Protein AF-A0A9D5LT04-F1 (afdb_monomer_lite)

Sequence (142 aa):
MTTKEKALSQNKFIHRYIIAAAHAILWIAALSLAAYVHLDNRFTPHQALLFSTLVAYCAYLCESGLGAWRFEVAHSANRGNFRKLKIRRWIILNIFVAVTLSILFLLTANQWLLAGIIATAGWQKYMDGRIPPRLEETLERK

Structure (mmCIF, N/CA/C/O backbone):
data_AF-A0A9D5LT04-F1
#
_entry.id   AF-A0A9D5LT04-F1
#
loop_
_atom_site.group_PDB
_atom_site.id
_atom_site.type_symbol
_atom_site.label_atom_id
_atom_site.label_alt_id
_atom_site.label_comp_id
_atom_site.label_asym_id
_atom_site.label_entity_id
_atom_site.label_seq_id
_atom_site.pdbx_PDB_ins_code
_atom_site.Cartn_x
_atom_site.Cartn_y
_atom_site.Cartn_z
_atom_site.occupancy
_atom_site.B_iso_or_equiv
_atom_site.auth_seq_id
_atom_site.auth_comp_id
_atom_site.auth_asym_id
_atom_site.auth_atom_id
_atom_site.pdbx_PDB_model_num
ATOM 1 N N . MET A 1 1 ? -36.093 -3.019 24.707 1.00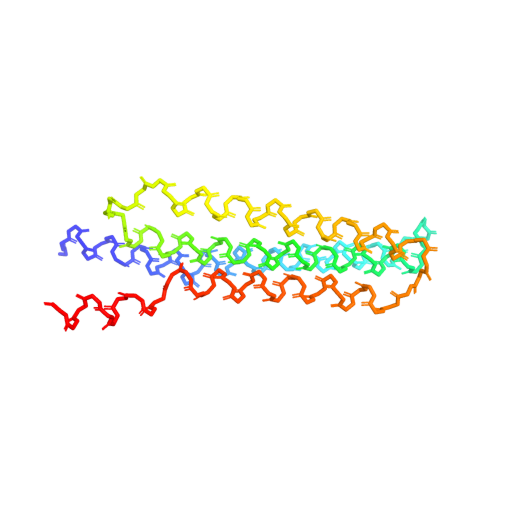 56.09 1 MET A N 1
ATOM 2 C CA . MET A 1 1 ? -34.749 -2.747 24.158 1.00 56.09 1 MET A CA 1
ATOM 3 C C . MET A 1 1 ? -34.559 -1.243 24.124 1.00 56.09 1 MET A C 1
ATOM 5 O O . MET A 1 1 ? -35.383 -0.555 23.529 1.00 56.09 1 MET A O 1
ATOM 9 N N . THR A 1 2 ? -33.558 -0.725 24.827 1.00 67.88 2 THR A N 1
ATOM 10 C CA . THR A 1 2 ? -33.306 0.723 24.898 1.00 67.88 2 THR A CA 1
ATOM 11 C C . THR A 1 2 ? -32.680 1.227 23.591 1.00 67.88 2 THR A C 1
ATOM 13 O O . THR A 1 2 ? -32.054 0.467 22.849 1.00 67.88 2 THR A O 1
ATOM 16 N N . THR A 1 3 ? -32.811 2.520 23.288 1.00 68.19 3 THR A N 1
ATOM 17 C CA . THR A 1 3 ? -32.209 3.163 22.099 1.00 68.19 3 THR A CA 1
ATOM 18 C C . THR A 1 3 ? -30.697 2.915 22.008 1.00 68.19 3 THR A C 1
ATOM 20 O O . THR A 1 3 ? -30.153 2.757 20.917 1.00 68.19 3 THR A O 1
ATOM 23 N N . LYS A 1 4 ? -30.030 2.795 23.163 1.00 58.41 4 LYS A N 1
ATOM 24 C CA . LYS A 1 4 ? -28.592 2.529 23.293 1.00 58.41 4 LYS A CA 1
ATOM 25 C C . LYS A 1 4 ? -28.217 1.092 22.904 1.00 58.41 4 LYS A C 1
ATOM 27 O O . LYS A 1 4 ? -27.233 0.889 22.201 1.00 58.41 4 LYS A O 1
ATOM 32 N N . GLU A 1 5 ? -29.024 0.101 23.285 1.00 58.56 5 GLU A N 1
ATOM 33 C CA . GLU A 1 5 ? -28.824 -1.307 22.895 1.00 58.56 5 GLU A CA 1
ATOM 34 C C . GLU A 1 5 ? -29.022 -1.527 21.391 1.00 58.56 5 GLU A C 1
ATOM 36 O O . GLU A 1 5 ? -28.280 -2.288 20.769 1.00 58.56 5 GLU A O 1
ATOM 41 N N . LYS A 1 6 ? -29.995 -0.827 20.793 1.00 62.44 6 LYS A N 1
ATOM 42 C CA . LYS A 1 6 ? -30.271 -0.890 19.351 1.00 62.44 6 LYS A CA 1
ATOM 43 C C . LYS A 1 6 ? -29.126 -0.281 18.529 1.00 62.44 6 LYS A C 1
ATOM 45 O O . LYS A 1 6 ? -28.725 -0.853 17.520 1.00 62.44 6 LYS A O 1
ATOM 50 N N . ALA A 1 7 ? -28.550 0.827 19.001 1.00 61.72 7 ALA A N 1
ATOM 51 C CA . ALA A 1 7 ? -27.365 1.432 18.394 1.00 61.72 7 ALA A CA 1
ATOM 52 C C . ALA A 1 7 ? -26.130 0.519 18.502 1.00 61.72 7 ALA A C 1
ATOM 54 O O . ALA A 1 7 ? -25.386 0.362 17.536 1.00 61.72 7 ALA A O 1
ATOM 55 N N . LEU A 1 8 ? -25.928 -0.141 19.650 1.00 63.81 8 LEU A N 1
ATOM 56 C CA . LEU A 1 8 ? -24.792 -1.044 19.859 1.00 63.81 8 LEU A CA 1
ATOM 57 C C . LEU A 1 8 ? -24.862 -2.292 18.960 1.00 63.81 8 LEU A C 1
ATOM 59 O O . LEU A 1 8 ? -23.842 -2.726 18.419 1.00 63.81 8 LEU A O 1
ATOM 63 N N . SER A 1 9 ? -26.060 -2.862 18.775 1.00 60.00 9 SER A N 1
ATOM 64 C CA . SER A 1 9 ? -26.265 -4.038 17.919 1.00 60.00 9 SER A CA 1
ATOM 65 C C . SER A 1 9 ? -26.089 -3.714 16.432 1.00 60.00 9 SER A C 1
ATOM 67 O O . SER A 1 9 ? -25.416 -4.468 15.726 1.00 60.00 9 SER A O 1
ATOM 69 N N . GLN A 1 10 ? -26.595 -2.565 15.972 1.00 62.62 10 GLN A N 1
ATOM 70 C CA . GLN A 1 10 ? -26.359 -2.062 14.615 1.00 62.62 10 GLN A CA 1
ATOM 71 C C . GLN A 1 10 ? -24.871 -1.816 14.361 1.00 62.62 10 GLN A C 1
ATOM 73 O O . GLN A 1 10 ? -24.348 -2.244 13.334 1.00 62.62 10 GLN A O 1
ATOM 78 N N . ASN A 1 11 ? -24.164 -1.214 15.319 1.00 63.78 11 ASN A N 1
ATOM 79 C CA . ASN A 1 11 ? -22.733 -0.962 15.187 1.00 63.78 11 ASN A CA 1
ATOM 80 C C . ASN A 1 11 ? -21.939 -2.279 15.074 1.00 63.78 11 ASN A C 1
ATOM 82 O O . ASN A 1 11 ? -21.083 -2.441 14.205 1.00 63.78 11 ASN A O 1
ATOM 86 N N . LYS A 1 12 ? -22.292 -3.288 15.884 1.00 65.69 12 LYS A N 1
ATOM 87 C CA . LYS A 1 12 ? -21.687 -4.628 15.816 1.00 65.69 12 LYS A CA 1
ATOM 88 C C . LYS A 1 12 ? -21.961 -5.325 14.476 1.00 65.69 12 LYS A C 1
ATOM 90 O O . LYS A 1 12 ? -21.068 -5.991 13.957 1.00 65.69 12 LYS A O 1
ATOM 95 N N . PHE A 1 13 ? -23.158 -5.161 13.910 1.00 70.06 13 PHE A N 1
ATOM 96 C CA . PHE A 1 13 ? -23.522 -5.713 12.601 1.00 70.06 13 PHE A CA 1
ATOM 97 C C . PHE A 1 13 ? -22.743 -5.048 11.456 1.00 70.06 13 PHE A C 1
ATOM 99 O O . PHE A 1 13 ? -22.103 -5.743 10.666 1.00 70.06 13 PHE A O 1
ATOM 106 N N . ILE A 1 14 ? -22.729 -3.712 11.410 1.00 66.88 14 ILE A N 1
ATOM 107 C CA . ILE A 1 14 ? -21.990 -2.937 10.403 1.00 66.88 14 ILE A CA 1
ATOM 108 C C . ILE A 1 14 ? -20.503 -3.312 10.442 1.00 66.88 14 ILE A C 1
ATOM 110 O O . ILE A 1 14 ? -19.909 -3.627 9.413 1.00 66.88 14 ILE A O 1
ATOM 114 N N . HIS A 1 15 ? -19.902 -3.370 11.629 1.00 63.16 15 HIS A N 1
ATOM 115 C CA . HIS A 1 15 ? -18.486 -3.698 11.761 1.00 63.16 15 HIS A CA 1
ATOM 116 C C . HIS A 1 15 ? -18.150 -5.148 11.412 1.00 63.16 15 HIS A C 1
ATOM 118 O O . HIS A 1 15 ? -17.133 -5.393 10.766 1.00 63.16 15 HIS A O 1
ATOM 124 N N . ARG A 1 16 ? -18.970 -6.115 11.836 1.00 66.94 16 ARG A N 1
ATOM 125 C CA . ARG A 1 16 ? -18.655 -7.534 11.635 1.00 66.94 16 ARG A CA 1
ATOM 126 C C . ARG A 1 16 ? -18.887 -7.991 10.200 1.00 66.94 16 ARG A C 1
ATOM 128 O O . ARG A 1 16 ? -18.152 -8.850 9.731 1.00 66.94 16 ARG A O 1
ATOM 135 N N . TYR A 1 17 ? -19.893 -7.436 9.530 1.00 70.38 17 TYR A N 1
ATOM 136 C CA . TYR A 1 17 ? -20.316 -7.920 8.218 1.00 70.38 17 TYR A CA 1
ATOM 137 C C . TYR A 1 17 ? -20.031 -6.914 7.110 1.00 70.38 17 TYR A C 1
ATOM 139 O O . TYR A 1 17 ? -19.409 -7.277 6.120 1.00 70.38 17 TYR A O 1
ATOM 147 N N . ILE A 1 18 ? -20.414 -5.645 7.279 1.00 70.88 18 ILE A N 1
ATOM 148 C CA . ILE A 1 18 ? -20.292 -4.649 6.205 1.00 70.88 18 ILE A CA 1
ATOM 149 C C . ILE A 1 18 ? -18.833 -4.231 6.009 1.00 70.88 18 ILE A C 1
ATOM 151 O O . ILE A 1 18 ? -18.348 -4.250 4.883 1.00 70.88 18 ILE A O 1
ATOM 155 N N . ILE A 1 19 ? -18.101 -3.918 7.084 1.00 69.12 19 ILE A N 1
ATOM 156 C CA . ILE A 1 19 ? -16.677 -3.553 6.961 1.00 69.12 19 ILE A CA 1
ATOM 157 C C . ILE A 1 19 ? -15.836 -4.748 6.504 1.00 69.12 19 ILE A C 1
ATOM 159 O O . ILE A 1 19 ? -14.967 -4.584 5.653 1.00 69.12 19 ILE A O 1
ATOM 163 N N . ALA A 1 20 ? -16.113 -5.950 7.015 1.00 70.38 20 ALA A N 1
ATOM 164 C CA . ALA A 1 20 ? -15.420 -7.160 6.575 1.00 70.38 20 ALA A CA 1
ATOM 165 C C . ALA A 1 20 ? -15.673 -7.458 5.085 1.00 70.38 20 ALA A C 1
ATOM 167 O O . ALA A 1 20 ? -14.733 -7.761 4.354 1.00 70.38 20 ALA A O 1
ATOM 168 N N . ALA A 1 21 ? -16.916 -7.312 4.613 1.00 72.12 21 ALA A N 1
ATOM 169 C CA . ALA A 1 21 ? -17.251 -7.469 3.200 1.00 72.12 21 ALA A CA 1
ATOM 170 C C . ALA A 1 21 ? -16.595 -6.385 2.331 1.00 72.12 21 ALA A C 1
ATOM 172 O O . ALA A 1 21 ? -16.005 -6.705 1.303 1.00 72.12 21 ALA A O 1
ATOM 173 N N . ALA A 1 22 ? -16.626 -5.121 2.763 1.00 73.69 22 ALA A N 1
ATOM 174 C CA . ALA A 1 22 ? -15.948 -4.028 2.069 1.00 73.69 22 ALA A CA 1
ATOM 175 C C . ALA A 1 22 ? -14.434 -4.275 1.968 1.00 73.69 22 ALA A C 1
ATOM 177 O O . ALA A 1 22 ? -13.846 -4.058 0.913 1.00 73.69 22 ALA A O 1
ATOM 178 N N . HIS A 1 23 ? -13.818 -4.794 3.033 1.00 74.12 23 HIS A N 1
ATOM 179 C CA . HIS A 1 23 ? -12.409 -5.177 3.050 1.00 74.12 23 HIS A CA 1
ATOM 180 C C . HIS A 1 23 ? -12.105 -6.306 2.056 1.00 74.12 23 HIS A C 1
ATOM 182 O O . HIS A 1 23 ? -11.157 -6.202 1.281 1.00 74.12 23 HIS A O 1
ATOM 188 N N . ALA A 1 24 ? -12.927 -7.358 2.035 1.00 74.56 24 ALA A N 1
ATOM 189 C CA . ALA A 1 24 ? -12.766 -8.459 1.090 1.00 74.56 24 ALA A CA 1
ATOM 190 C C . ALA A 1 24 ? -12.886 -7.981 -0.367 1.00 74.56 24 ALA A C 1
ATOM 192 O O . ALA A 1 24 ? -12.042 -8.317 -1.194 1.00 74.56 24 ALA A O 1
ATOM 193 N N . ILE A 1 25 ? -13.881 -7.141 -0.672 1.00 77.00 25 ILE A N 1
ATOM 194 C CA . ILE A 1 25 ? -14.076 -6.563 -2.010 1.00 77.00 25 ILE A CA 1
ATOM 195 C C . ILE A 1 25 ? -12.871 -5.706 -2.416 1.00 77.00 25 ILE A C 1
ATOM 197 O O . ILE A 1 25 ? -12.393 -5.818 -3.543 1.00 77.00 25 ILE A O 1
ATOM 201 N N . LEU A 1 26 ? -12.352 -4.888 -1.497 1.00 77.94 26 LEU A N 1
ATOM 202 C CA . LEU A 1 26 ? -11.191 -4.034 -1.740 1.00 77.94 26 LEU A CA 1
ATOM 203 C C . LEU A 1 26 ? -9.952 -4.857 -2.118 1.00 77.94 26 LEU A C 1
ATOM 205 O O . LEU A 1 26 ? -9.274 -4.533 -3.091 1.00 77.94 26 LEU A O 1
ATOM 209 N N . TRP A 1 27 ? -9.679 -5.940 -1.387 1.00 80.00 27 TRP A N 1
ATOM 210 C CA . TRP A 1 27 ? -8.556 -6.831 -1.684 1.00 80.00 27 TRP A CA 1
ATOM 211 C C . TRP A 1 27 ? -8.750 -7.622 -2.973 1.00 80.00 27 TRP A C 1
ATOM 213 O O . TRP A 1 27 ? -7.798 -7.762 -3.737 1.00 80.00 27 TRP A O 1
ATOM 223 N N . ILE A 1 28 ? -9.965 -8.094 -3.261 1.00 79.75 28 ILE A N 1
ATOM 224 C CA . ILE A 1 28 ? -10.269 -8.760 -4.535 1.00 79.75 28 ILE A CA 1
ATOM 225 C C . ILE A 1 28 ? -10.019 -7.802 -5.703 1.00 79.75 28 ILE A C 1
ATOM 227 O O . ILE A 1 28 ? -9.359 -8.184 -6.669 1.00 79.75 28 ILE A O 1
ATOM 231 N N . ALA A 1 29 ? -10.483 -6.553 -5.612 1.00 78.38 29 ALA A N 1
ATOM 232 C CA . ALA A 1 29 ? -10.246 -5.539 -6.637 1.00 78.38 29 ALA A CA 1
ATOM 233 C C . ALA A 1 29 ? -8.748 -5.226 -6.791 1.00 78.38 29 ALA A C 1
ATOM 235 O O . ALA A 1 29 ? -8.238 -5.190 -7.909 1.00 78.38 29 ALA A O 1
ATOM 236 N N . ALA A 1 30 ? -8.035 -5.067 -5.673 1.00 77.62 30 ALA A N 1
ATOM 237 C CA . ALA A 1 30 ? -6.596 -4.830 -5.645 1.00 77.62 30 ALA A CA 1
ATOM 238 C C . ALA A 1 30 ? -5.801 -5.959 -6.325 1.00 77.62 30 ALA A C 1
ATOM 240 O O . ALA A 1 30 ? -4.979 -5.700 -7.203 1.00 77.62 30 ALA A O 1
ATOM 241 N N . LEU A 1 31 ? -6.084 -7.213 -5.964 1.00 81.75 31 LEU A N 1
ATOM 242 C CA . LEU A 1 31 ? -5.437 -8.392 -6.541 1.00 81.75 31 LEU A CA 1
ATOM 243 C C . LEU A 1 31 ? -5.789 -8.572 -8.020 1.00 81.75 31 LEU A C 1
ATOM 245 O O . LEU A 1 31 ? -4.913 -8.895 -8.816 1.00 81.75 31 LEU A O 1
ATOM 249 N N . SER A 1 32 ? -7.043 -8.317 -8.401 1.00 79.38 32 SER A N 1
ATOM 250 C CA . SER A 1 32 ? -7.483 -8.398 -9.800 1.00 79.38 32 SER A CA 1
ATOM 251 C C . SER A 1 32 ? -6.774 -7.360 -10.671 1.00 79.38 32 SER A C 1
ATOM 253 O O . SER A 1 32 ? -6.343 -7.671 -11.779 1.00 79.38 32 SER A O 1
ATOM 255 N N . LEU A 1 33 ? -6.604 -6.137 -10.162 1.00 82.25 33 LEU A N 1
ATOM 256 C CA . LEU A 1 33 ? -5.919 -5.061 -10.874 1.00 82.25 33 LEU A CA 1
ATOM 257 C C . LEU A 1 33 ? -4.406 -5.313 -10.968 1.00 82.25 33 LEU A C 1
ATOM 259 O O . LEU A 1 33 ? -3.817 -5.097 -12.024 1.00 82.25 33 LEU A O 1
ATOM 263 N N . ALA A 1 34 ? -3.790 -5.823 -9.898 1.00 84.19 34 ALA A N 1
ATOM 264 C CA . ALA A 1 34 ? -2.398 -6.271 -9.908 1.00 84.19 34 ALA A CA 1
ATOM 265 C C . ALA A 1 34 ? -2.177 -7.387 -10.944 1.00 84.19 34 ALA A C 1
ATOM 267 O O . ALA A 1 34 ? -1.279 -7.293 -11.780 1.00 84.19 34 ALA A O 1
ATOM 268 N N . ALA A 1 35 ? -3.040 -8.407 -10.948 1.00 81.06 35 ALA A N 1
ATOM 269 C CA . ALA A 1 35 ? -2.983 -9.501 -11.911 1.00 81.06 35 ALA A CA 1
ATOM 270 C C . ALA A 1 35 ? -3.147 -9.006 -13.356 1.00 81.06 35 ALA A C 1
ATOM 272 O O . ALA A 1 35 ? -2.371 -9.400 -14.221 1.00 81.06 35 ALA A O 1
ATOM 273 N N . TYR A 1 36 ? -4.098 -8.102 -13.611 1.00 84.75 36 TYR A N 1
ATOM 274 C CA . TYR A 1 36 ? -4.289 -7.498 -14.931 1.00 84.75 36 TYR A CA 1
ATOM 275 C C . TYR A 1 36 ? -3.016 -6.803 -15.434 1.00 84.75 36 TYR A C 1
ATOM 277 O O . TYR A 1 36 ? -2.587 -7.052 -16.556 1.00 84.75 36 TYR A O 1
ATOM 285 N N . VAL A 1 37 ? -2.371 -5.981 -14.599 1.00 84.44 37 VAL A N 1
ATOM 286 C CA . VAL A 1 37 ? -1.154 -5.254 -14.998 1.00 84.44 37 VAL A CA 1
ATOM 287 C C . VAL A 1 37 ? 0.022 -6.201 -15.252 1.00 84.44 37 VAL A C 1
ATOM 289 O O . VAL A 1 37 ? 0.829 -5.935 -16.134 1.00 84.44 37 VAL A O 1
ATOM 292 N N . HIS A 1 38 ? 0.104 -7.325 -14.537 1.00 86.31 38 HIS A N 1
ATOM 293 C CA . HIS A 1 38 ? 1.114 -8.357 -14.797 1.00 86.31 38 HIS A CA 1
ATOM 294 C C . HIS A 1 38 ? 0.861 -9.175 -16.076 1.00 86.31 38 HIS A C 1
ATOM 296 O O . HIS A 1 38 ? 1.801 -9.775 -16.594 1.00 86.31 38 HIS A O 1
ATOM 302 N N . LEU A 1 39 ? -0.378 -9.217 -16.576 1.00 85.31 39 LEU A N 1
ATOM 303 C CA . LEU A 1 39 ? -0.753 -9.911 -17.815 1.00 85.31 39 LEU A CA 1
ATOM 304 C C . LEU A 1 39 ? -0.735 -8.993 -19.049 1.00 85.31 39 LEU A C 1
ATOM 306 O O . LEU A 1 39 ? -0.749 -9.479 -20.179 1.00 85.31 39 LEU A O 1
ATOM 310 N N . ASP A 1 40 ? -0.726 -7.676 -18.851 1.00 86.12 40 ASP A N 1
ATOM 311 C CA . ASP A 1 40 ? -0.722 -6.690 -19.927 1.00 86.12 40 ASP A CA 1
ATOM 312 C C . ASP A 1 40 ? 0.712 -6.409 -20.408 1.00 86.12 40 ASP A C 1
ATOM 314 O O . ASP A 1 40 ? 1.536 -5.830 -19.699 1.00 86.12 40 ASP A O 1
ATOM 318 N N . ASN A 1 41 ? 0.994 -6.770 -21.663 1.00 83.75 41 ASN A N 1
ATOM 319 C CA . ASN A 1 41 ? 2.306 -6.606 -22.302 1.00 83.75 41 ASN A CA 1
ATOM 320 C C . ASN A 1 41 ? 2.757 -5.139 -22.456 1.00 83.75 41 ASN A C 1
ATOM 322 O O . ASN A 1 41 ? 3.885 -4.887 -22.877 1.00 83.75 41 ASN A O 1
ATOM 326 N N . ARG A 1 42 ? 1.894 -4.158 -22.154 1.00 89.88 42 ARG A N 1
ATOM 327 C CA . ARG A 1 42 ? 2.239 -2.728 -22.190 1.00 89.88 42 ARG A CA 1
ATOM 328 C C . ARG A 1 42 ? 3.076 -2.268 -20.997 1.00 89.88 42 ARG A C 1
ATOM 330 O O . ARG A 1 42 ? 3.656 -1.186 -21.070 1.00 89.88 42 ARG A O 1
ATOM 337 N N . PHE A 1 43 ? 3.143 -3.050 -19.919 1.00 86.12 43 PHE A N 1
ATOM 338 C CA . PHE A 1 43 ? 3.901 -2.698 -18.721 1.00 86.12 43 PHE A CA 1
ATOM 339 C C . PHE A 1 43 ? 5.188 -3.508 -18.615 1.00 86.12 43 PHE A C 1
ATOM 341 O O . PHE A 1 43 ? 5.213 -4.718 -18.833 1.00 86.12 43 PHE A O 1
ATOM 348 N N . THR A 1 44 ? 6.277 -2.848 -18.221 1.00 89.62 44 THR A N 1
ATOM 349 C CA . THR A 1 44 ? 7.506 -3.567 -17.871 1.00 89.62 44 THR A CA 1
ATOM 350 C C . THR A 1 44 ? 7.318 -4.336 -16.556 1.00 89.62 44 THR A C 1
ATOM 352 O O . THR A 1 44 ? 6.512 -3.926 -15.713 1.00 89.62 44 THR A O 1
ATOM 355 N N . PRO A 1 45 ? 8.104 -5.399 -16.298 1.00 87.62 45 PRO A N 1
ATOM 356 C CA . PRO A 1 45 ? 8.027 -6.138 -15.035 1.00 87.62 45 PRO A CA 1
ATOM 357 C C . PRO A 1 45 ? 8.189 -5.247 -13.796 1.00 87.62 45 PRO A C 1
ATOM 359 O O . PRO A 1 45 ? 7.519 -5.452 -12.787 1.00 87.62 45 PRO A O 1
ATOM 362 N N . HIS A 1 46 ? 9.037 -4.215 -13.878 1.00 86.56 46 HIS A N 1
ATOM 363 C CA . HIS A 1 46 ? 9.220 -3.247 -12.796 1.00 86.56 46 HIS A CA 1
ATOM 364 C C . HIS A 1 46 ? 7.994 -2.349 -12.611 1.00 86.56 46 HIS A C 1
ATOM 366 O O . HIS A 1 46 ? 7.570 -2.127 -11.480 1.00 86.56 46 HIS A O 1
ATOM 372 N N . GLN A 1 47 ? 7.383 -1.867 -13.697 1.00 86.44 47 GLN A N 1
ATOM 373 C CA . GLN A 1 47 ? 6.147 -1.086 -13.613 1.00 86.44 47 GLN A CA 1
ATOM 374 C C . GLN A 1 47 ? 5.009 -1.910 -13.004 1.00 86.44 47 GLN A C 1
ATOM 376 O O . GLN A 1 47 ? 4.324 -1.416 -12.110 1.00 86.44 47 GLN A O 1
ATOM 381 N N . ALA A 1 48 ? 4.861 -3.170 -13.418 1.00 87.06 48 ALA A N 1
ATOM 382 C CA . ALA A 1 48 ? 3.862 -4.077 -12.864 1.00 87.06 48 ALA A CA 1
ATOM 383 C C . ALA A 1 48 ? 4.094 -4.356 -11.371 1.00 87.06 48 ALA A C 1
ATOM 385 O O . ALA A 1 48 ? 3.161 -4.287 -10.570 1.00 87.06 48 ALA A O 1
ATOM 386 N N . LEU A 1 49 ? 5.350 -4.572 -10.968 1.00 87.44 49 LEU A N 1
ATOM 387 C CA . LEU A 1 49 ? 5.719 -4.808 -9.572 1.00 87.44 49 LEU A CA 1
ATOM 388 C C . LEU A 1 49 ? 5.474 -3.579 -8.681 1.00 87.44 49 LEU A C 1
ATOM 390 O O . LEU A 1 49 ? 4.911 -3.704 -7.589 1.00 87.44 49 LEU A O 1
ATOM 394 N N . LEU A 1 50 ? 5.859 -2.384 -9.144 1.00 87.25 50 LEU A N 1
ATOM 395 C CA . LEU A 1 50 ? 5.582 -1.135 -8.433 1.00 87.25 50 LEU A CA 1
ATOM 396 C C . LEU A 1 50 ? 4.078 -0.909 -8.302 1.00 87.25 50 LEU A C 1
ATOM 398 O O . LEU A 1 50 ? 3.596 -0.603 -7.215 1.00 87.25 50 LEU A O 1
ATOM 402 N N . PHE A 1 51 ? 3.341 -1.082 -9.396 1.00 85.25 51 PHE A N 1
ATOM 403 C CA . PHE A 1 51 ? 1.901 -0.888 -9.420 1.00 85.25 51 PHE A CA 1
ATOM 404 C C . PHE A 1 51 ? 1.194 -1.816 -8.428 1.00 85.25 51 PHE A C 1
ATOM 406 O O . PHE A 1 51 ? 0.442 -1.345 -7.578 1.00 85.25 51 PHE A O 1
ATOM 413 N N . SER A 1 52 ? 1.500 -3.114 -8.464 1.00 84.88 52 SER A N 1
ATOM 414 C CA . SER A 1 52 ? 0.960 -4.098 -7.520 1.00 84.88 52 SER A CA 1
ATOM 415 C C . SER A 1 52 ? 1.265 -3.721 -6.067 1.00 84.88 52 SER A C 1
ATOM 417 O O . SER A 1 52 ? 0.401 -3.823 -5.195 1.00 84.88 52 SER A O 1
ATOM 419 N N . THR A 1 53 ? 2.469 -3.203 -5.811 1.00 86.19 53 THR A N 1
ATOM 420 C CA . THR A 1 53 ? 2.882 -2.757 -4.474 1.00 86.19 53 THR A CA 1
ATOM 421 C C . THR A 1 53 ? 2.113 -1.519 -4.019 1.00 86.19 53 THR A C 1
ATOM 423 O O . THR A 1 53 ? 1.667 -1.463 -2.876 1.00 86.19 53 THR A O 1
ATOM 426 N N . LEU A 1 54 ? 1.899 -0.542 -4.904 1.00 84.19 54 LEU A N 1
ATOM 427 C CA . LEU A 1 54 ? 1.122 0.663 -4.604 1.00 84.19 54 LEU A CA 1
ATOM 428 C C . LEU A 1 54 ? -0.364 0.357 -4.403 1.00 84.19 54 LEU A C 1
ATOM 430 O O . LEU A 1 54 ? -1.001 0.937 -3.528 1.00 84.19 54 LEU A O 1
ATOM 434 N N . VAL A 1 55 ? -0.920 -0.582 -5.164 1.00 82.38 55 VAL A N 1
ATOM 435 C CA . VAL A 1 55 ? -2.304 -1.033 -4.994 1.00 82.38 55 VAL A CA 1
ATOM 436 C C . VAL A 1 55 ? -2.489 -1.725 -3.640 1.00 82.38 55 VAL A C 1
ATOM 438 O O . VAL A 1 55 ? -3.428 -1.394 -2.913 1.00 82.38 55 VAL A O 1
ATOM 441 N N . ALA A 1 56 ? -1.564 -2.606 -3.247 1.00 80.38 56 ALA A N 1
ATOM 442 C CA . ALA A 1 56 ? -1.564 -3.213 -1.916 1.00 80.38 56 ALA A CA 1
ATOM 443 C C . ALA A 1 56 ? -1.385 -2.162 -0.801 1.00 80.38 56 ALA A C 1
ATOM 445 O O . ALA A 1 56 ? -2.097 -2.195 0.203 1.00 80.38 56 ALA A O 1
ATOM 446 N N . TYR A 1 57 ? -0.489 -1.189 -1.001 1.00 80.38 57 TYR A N 1
ATOM 447 C CA . TYR A 1 57 ? -0.278 -0.056 -0.096 1.00 80.38 57 TYR A CA 1
ATOM 448 C C . TYR A 1 57 ? -1.569 0.754 0.109 1.00 80.38 57 TYR A C 1
ATOM 450 O O . TYR A 1 57 ? -1.968 1.018 1.243 1.00 80.38 57 TYR A O 1
ATOM 458 N N . CYS A 1 58 ? -2.270 1.103 -0.971 1.00 74.88 58 CYS A N 1
ATOM 459 C CA . CYS A 1 58 ? -3.533 1.838 -0.911 1.00 74.88 58 CYS A CA 1
ATOM 460 C C . CYS A 1 58 ? -4.638 1.030 -0.223 1.00 74.88 58 CYS A C 1
ATOM 462 O O . CYS A 1 58 ? -5.332 1.567 0.641 1.00 74.88 58 CYS A O 1
ATOM 464 N N . ALA A 1 59 ? -4.773 -0.260 -0.549 1.00 74.38 59 ALA A N 1
ATOM 465 C CA . ALA A 1 59 ? -5.751 -1.135 0.095 1.00 74.38 59 ALA A CA 1
ATOM 466 C C . ALA A 1 59 ? -5.540 -1.192 1.620 1.00 74.38 59 ALA A C 1
ATOM 468 O O . ALA A 1 59 ? -6.481 -1.080 2.410 1.00 74.38 59 ALA A O 1
ATOM 469 N N . TYR A 1 60 ? -4.278 -1.269 2.029 1.00 73.81 60 TYR A N 1
ATOM 470 C CA . TYR A 1 60 ? -3.860 -1.284 3.423 1.00 73.81 60 TYR A CA 1
ATOM 471 C 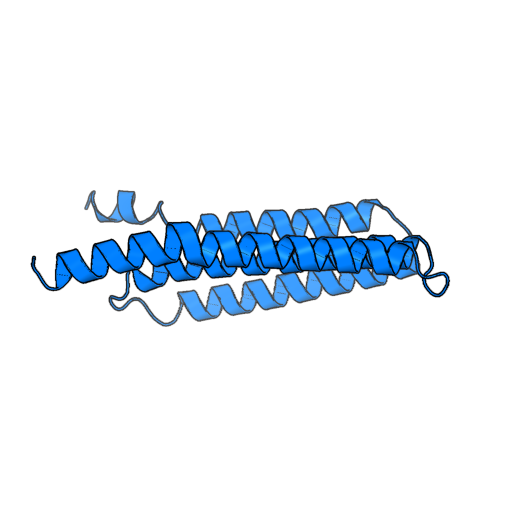C . TYR A 1 60 ? -4.086 0.053 4.158 1.00 73.81 60 TYR A C 1
ATOM 473 O O . TYR A 1 60 ? -4.481 0.069 5.331 1.00 73.81 60 TYR A O 1
ATOM 481 N N . LEU A 1 61 ? -3.898 1.194 3.485 1.00 70.62 61 LEU A N 1
ATOM 482 C CA . LEU A 1 61 ? -4.253 2.505 4.041 1.00 70.62 61 LEU A CA 1
ATOM 483 C C . LEU A 1 61 ? -5.767 2.660 4.218 1.00 70.62 61 LEU A C 1
ATOM 485 O O . LEU A 1 61 ? -6.218 3.147 5.256 1.00 70.62 61 LEU A O 1
ATOM 489 N N . CYS A 1 62 ? -6.559 2.212 3.243 1.00 70.00 62 CYS A N 1
ATOM 490 C CA . CYS A 1 62 ? -8.017 2.214 3.344 1.00 70.00 62 CYS A CA 1
ATOM 491 C C . CYS A 1 62 ? -8.507 1.353 4.520 1.00 70.00 62 CYS A C 1
ATOM 493 O O . CYS A 1 62 ? -9.395 1.783 5.255 1.00 70.00 62 CYS A O 1
ATOM 495 N N . GLU A 1 63 ? -7.902 0.182 4.757 1.00 67.00 63 GLU A N 1
ATOM 496 C CA . GLU A 1 63 ? -8.180 -0.646 5.942 1.00 67.00 63 GLU A CA 1
ATOM 497 C C . GLU A 1 63 ? -7.904 0.120 7.245 1.00 67.00 63 GLU A C 1
ATOM 499 O O . GLU A 1 63 ? -8.749 0.155 8.142 1.00 67.00 63 GLU A O 1
ATOM 504 N N . SER A 1 64 ? -6.741 0.767 7.340 1.00 64.56 64 SER A N 1
ATOM 505 C CA . SER A 1 64 ? -6.350 1.542 8.525 1.00 64.56 64 SER A CA 1
ATOM 506 C C . SER A 1 64 ? -7.316 2.709 8.782 1.00 64.56 64 SER A C 1
ATOM 508 O O . SER A 1 64 ? -7.722 2.937 9.922 1.00 64.56 64 SER A O 1
ATOM 510 N N . GLY A 1 65 ? -7.778 3.382 7.722 1.00 62.25 65 GLY A N 1
ATOM 511 C CA . GLY A 1 65 ? -8.799 4.433 7.794 1.00 62.25 65 GLY A CA 1
ATOM 512 C C . GLY A 1 65 ? -10.172 3.933 8.261 1.00 62.25 65 GLY A C 1
ATOM 513 O O . GLY A 1 65 ? -10.796 4.561 9.118 1.00 62.25 65 GLY A O 1
ATOM 514 N N . LEU A 1 66 ? -10.626 2.772 7.771 1.00 59.00 6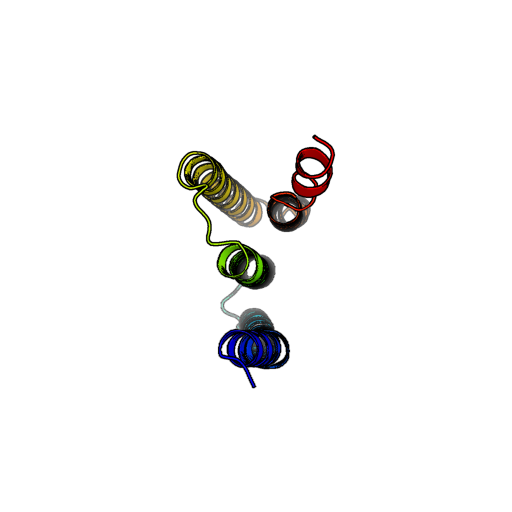6 LEU A N 1
ATOM 515 C CA . LEU A 1 66 ? -11.858 2.120 8.243 1.00 59.00 66 LEU A CA 1
ATOM 516 C C . LEU A 1 66 ? -11.759 1.727 9.728 1.00 59.00 66 LEU A C 1
ATOM 518 O O . LEU A 1 66 ? -12.731 1.849 10.477 1.00 59.00 66 LEU A O 1
ATOM 522 N N . GLY A 1 67 ? -10.573 1.297 10.171 1.00 56.69 67 GLY A N 1
ATOM 523 C CA . GLY A 1 67 ? -10.269 1.023 11.575 1.00 56.69 67 GLY A CA 1
ATOM 524 C C . GLY A 1 67 ? -10.295 2.278 12.453 1.00 56.69 67 GLY A C 1
ATOM 525 O O . GLY A 1 67 ? -10.875 2.252 13.536 1.00 56.69 67 GLY A O 1
ATOM 526 N N . ALA A 1 68 ? -9.735 3.394 11.985 1.00 57.97 68 ALA A N 1
ATOM 527 C CA . ALA A 1 68 ? -9.768 4.668 12.704 1.00 57.97 68 ALA A CA 1
ATOM 528 C C . ALA A 1 68 ? -11.199 5.222 12.842 1.00 57.97 68 ALA A C 1
ATOM 530 O O . ALA A 1 68 ? -11.577 5.695 13.915 1.00 57.97 68 ALA A O 1
ATOM 531 N N . TRP A 1 69 ? -12.030 5.076 11.802 1.00 52.09 69 TRP A N 1
ATOM 532 C CA . TRP A 1 69 ? -13.443 5.464 11.841 1.00 52.09 69 TRP A CA 1
ATOM 533 C C . TRP A 1 69 ? -14.227 4.706 12.926 1.00 52.09 69 TRP A C 1
ATOM 535 O O . TRP A 1 69 ? -15.023 5.310 13.645 1.00 52.09 69 TRP A O 1
ATOM 545 N N . ARG A 1 70 ? -13.930 3.413 13.141 1.00 55.84 70 ARG A N 1
ATOM 546 C CA . ARG A 1 70 ? -14.492 2.611 14.249 1.00 55.84 70 ARG A CA 1
ATOM 547 C C . ARG A 1 70 ? -14.195 3.215 15.627 1.00 55.84 70 ARG A C 1
ATOM 549 O O . ARG A 1 70 ? -15.067 3.196 16.493 1.00 55.84 70 ARG A O 1
ATOM 556 N N . PHE A 1 71 ? -12.987 3.737 15.845 1.00 54.19 71 PHE A N 1
ATOM 557 C CA . PHE A 1 71 ? -12.608 4.351 17.123 1.00 54.19 71 PHE A CA 1
ATOM 558 C C . PHE A 1 71 ? -13.210 5.747 17.303 1.00 54.19 71 PHE A C 1
ATOM 560 O O . PHE A 1 71 ? -13.667 6.071 18.399 1.00 54.19 71 PHE A O 1
ATOM 567 N N . GLU A 1 72 ? -13.242 6.558 16.245 1.00 53.59 72 GLU A N 1
ATOM 568 C CA . GLU A 1 72 ? -13.724 7.943 16.307 1.00 53.59 72 GLU A CA 1
ATOM 569 C C . GLU A 1 72 ? -15.254 8.017 16.467 1.00 53.59 72 GLU A C 1
ATOM 571 O O . GLU A 1 72 ? -15.743 8.828 17.252 1.00 53.59 72 GLU A O 1
ATOM 576 N N . VAL A 1 73 ? -16.010 7.112 15.827 1.00 52.69 73 VAL A N 1
ATOM 577 C CA . VAL A 1 73 ? -17.469 6.970 16.030 1.00 52.69 73 VAL A CA 1
ATOM 578 C C . VAL A 1 73 ? -17.800 6.497 17.452 1.00 52.69 73 VAL A C 1
ATOM 580 O O . VAL A 1 73 ? -18.826 6.887 18.004 1.00 52.69 73 VAL A O 1
ATOM 583 N N . ALA A 1 74 ? -16.931 5.698 18.081 1.00 51.12 74 ALA A N 1
ATOM 584 C CA . ALA A 1 74 ? -17.112 5.264 19.468 1.00 51.12 74 ALA A CA 1
ATOM 585 C C . ALA A 1 74 ? -16.781 6.361 20.503 1.00 51.12 74 ALA A C 1
ATOM 587 O O . ALA A 1 74 ? -17.320 6.331 21.606 1.00 51.12 74 ALA A O 1
ATOM 588 N N . HIS A 1 75 ? -15.930 7.332 20.149 1.00 52.22 75 HIS A N 1
ATOM 589 C CA . HIS A 1 75 ? -15.371 8.334 21.068 1.00 52.22 75 HIS A CA 1
ATOM 590 C C . HIS A 1 75 ? -15.739 9.777 20.704 1.00 52.22 75 HIS A C 1
ATOM 592 O O . HIS A 1 75 ? -14.964 10.697 20.977 1.00 52.22 75 HIS A O 1
ATOM 598 N N . SER A 1 76 ? -16.907 10.017 20.097 1.00 45.38 76 SER A N 1
ATOM 599 C CA . SER A 1 76 ? -17.359 11.369 19.745 1.00 45.38 76 SER A CA 1
ATOM 600 C C . SER A 1 76 ? -17.709 12.209 20.992 1.00 45.38 76 SER A C 1
ATOM 602 O O . SER A 1 76 ? -18.872 12.468 21.290 1.00 45.38 76 SER A O 1
ATOM 604 N N . ALA A 1 77 ? -16.681 12.645 21.722 1.00 42.97 77 ALA A N 1
ATOM 605 C CA . ALA A 1 77 ? -16.714 13.669 22.756 1.00 42.97 77 ALA A CA 1
ATOM 606 C C . ALA A 1 77 ? -15.422 14.521 22.682 1.00 42.97 77 ALA A C 1
ATOM 608 O O . ALA A 1 77 ? -14.368 14.194 23.223 1.00 42.97 77 ALA A O 1
ATOM 609 N N . ASN A 1 78 ? -15.526 15.651 21.978 1.00 45.97 78 ASN A N 1
ATOM 610 C CA . ASN A 1 78 ? -14.830 16.920 22.239 1.00 45.97 78 ASN A CA 1
ATOM 611 C C . ASN A 1 78 ? -13.294 17.092 22.162 1.00 45.97 78 ASN A C 1
ATOM 613 O O . ASN A 1 78 ? -12.813 18.159 22.536 1.00 45.97 78 ASN A O 1
ATOM 617 N N . ARG A 1 79 ? -12.480 16.180 21.614 1.00 48.12 79 ARG A N 1
ATOM 618 C CA . ARG A 1 79 ? -11.019 16.440 21.458 1.00 48.12 79 ARG A CA 1
ATOM 619 C C . ARG A 1 79 ? -10.596 16.793 20.026 1.00 48.12 79 ARG A C 1
ATOM 621 O O . ARG A 1 79 ? -9.810 16.083 19.401 1.00 48.12 79 ARG A O 1
ATOM 628 N N . GLY A 1 80 ? -11.112 17.899 19.490 1.00 54.03 80 GLY A N 1
ATOM 629 C CA . GLY A 1 80 ? -10.856 18.344 18.115 1.00 54.03 80 GLY A CA 1
ATOM 630 C C . GLY A 1 80 ? -10.015 19.619 18.019 1.00 54.03 80 GLY A C 1
ATOM 631 O O . GLY A 1 80 ? -10.528 20.692 18.293 1.00 54.03 80 GLY A O 1
ATOM 632 N N . ASN A 1 81 ? -8.739 19.499 17.614 1.00 51.69 81 ASN A N 1
ATOM 633 C CA . ASN A 1 81 ? -8.108 20.343 16.571 1.00 51.69 81 ASN A CA 1
ATOM 634 C C . ASN A 1 81 ? -6.602 20.062 16.401 1.00 51.69 81 ASN A C 1
ATOM 636 O O . ASN A 1 81 ? -6.142 19.838 15.283 1.00 51.69 81 ASN A O 1
ATOM 640 N N . PHE A 1 82 ? -5.826 19.952 17.484 1.00 43.09 82 PHE A N 1
ATOM 641 C CA . PHE A 1 82 ? -4.369 19.729 17.383 1.00 43.09 82 PHE A CA 1
ATOM 642 C C . PHE A 1 82 ? -3.983 18.347 16.836 1.00 43.09 82 PHE A C 1
ATOM 644 O O . PHE A 1 82 ? -3.020 18.206 16.079 1.00 43.09 82 PHE A O 1
ATOM 651 N N . ARG A 1 83 ? -4.753 17.315 17.198 1.00 55.12 83 ARG A N 1
ATOM 652 C CA . ARG A 1 83 ? -4.524 15.931 16.763 1.00 55.12 83 ARG A CA 1
ATOM 653 C C . ARG A 1 83 ? -4.776 15.760 15.262 1.00 55.12 83 ARG A C 1
ATOM 655 O O . ARG A 1 83 ? -3.954 15.164 14.574 1.00 55.12 83 ARG A O 1
ATOM 662 N N . LYS A 1 84 ? -5.846 16.381 14.748 1.00 56.91 84 LYS A N 1
ATOM 663 C CA . LYS A 1 84 ? -6.193 16.398 13.316 1.00 56.91 84 LYS A CA 1
ATOM 664 C C . LYS A 1 84 ? -5.107 17.076 12.472 1.00 56.91 84 LYS A C 1
ATOM 666 O O . LYS A 1 84 ? -4.749 16.564 11.415 1.00 56.91 84 LYS A O 1
ATOM 671 N N . LEU A 1 85 ? -4.519 18.172 12.965 1.00 50.50 85 LEU A N 1
ATOM 672 C CA . LEU A 1 85 ? -3.455 18.889 12.253 1.00 50.50 85 LEU A CA 1
ATOM 673 C C . LEU A 1 85 ? -2.148 18.078 12.161 1.00 50.50 85 LEU A C 1
ATOM 675 O O . LEU A 1 85 ? -1.516 18.054 11.106 1.00 50.50 85 LEU A O 1
ATOM 679 N N . LYS A 1 86 ? -1.751 17.387 13.241 1.00 61.38 86 LYS A N 1
ATOM 680 C CA . LYS A 1 86 ? -0.559 16.520 13.239 1.00 61.38 86 LYS A CA 1
ATOM 681 C C . LYS A 1 86 ? -0.744 15.310 12.322 1.00 61.38 86 LYS A C 1
ATOM 683 O O . LYS A 1 86 ? 0.132 15.057 11.505 1.00 61.38 86 LYS A O 1
ATOM 688 N N . ILE A 1 87 ? -1.884 14.619 12.399 1.00 66.44 87 ILE A N 1
ATOM 689 C CA . ILE A 1 87 ? -2.186 13.459 11.540 1.00 66.44 87 ILE A CA 1
ATOM 690 C C . ILE A 1 87 ? -2.152 13.852 10.057 1.00 66.44 87 ILE A C 1
ATOM 692 O O . ILE A 1 87 ? -1.501 13.184 9.261 1.00 66.44 87 ILE A O 1
ATOM 696 N N . ARG A 1 88 ? -2.760 14.987 9.685 1.00 64.31 88 ARG A N 1
ATOM 697 C CA . ARG A 1 88 ? -2.760 15.463 8.293 1.00 64.31 88 ARG A CA 1
ATOM 698 C C . ARG A 1 88 ? -1.349 15.736 7.761 1.00 64.31 88 ARG A C 1
ATOM 700 O O . ARG A 1 88 ? -1.048 15.353 6.636 1.00 64.31 88 ARG A O 1
ATOM 707 N N . ARG A 1 89 ? -0.475 16.358 8.564 1.00 68.12 89 ARG A N 1
ATOM 708 C CA . ARG A 1 89 ? 0.938 16.579 8.192 1.00 68.12 89 ARG A CA 1
ATOM 709 C C . ARG A 1 89 ? 1.695 15.260 8.003 1.00 68.12 89 ARG A C 1
ATOM 711 O O . ARG A 1 89 ? 2.477 15.152 7.066 1.00 68.12 89 ARG A O 1
ATOM 718 N N . TRP A 1 90 ? 1.430 14.260 8.844 1.00 70.19 90 TRP A N 1
ATOM 719 C CA . TRP A 1 90 ? 2.042 12.932 8.731 1.00 70.19 90 TRP A CA 1
ATOM 720 C C . TRP A 1 90 ? 1.594 12.168 7.485 1.00 70.19 90 TRP A C 1
ATOM 722 O O . TRP A 1 90 ? 2.441 11.611 6.796 1.00 70.19 90 TRP A O 1
ATOM 732 N N . ILE A 1 91 ? 0.300 12.201 7.153 1.00 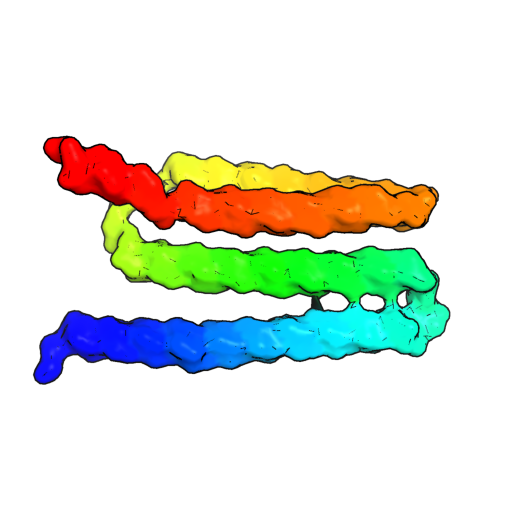73.06 91 ILE A N 1
ATOM 733 C CA . ILE A 1 91 ? -0.224 11.588 5.922 1.00 73.06 91 ILE A CA 1
ATOM 734 C C . ILE A 1 91 ? 0.445 12.208 4.691 1.00 73.06 91 ILE A C 1
ATOM 736 O O . ILE A 1 91 ? 0.908 11.485 3.814 1.00 73.06 91 ILE A O 1
ATOM 740 N N . ILE A 1 92 ? 0.553 13.542 4.647 1.00 76.88 92 ILE A N 1
ATOM 741 C CA . ILE A 1 92 ? 1.209 14.251 3.537 1.00 76.88 92 ILE A CA 1
ATOM 742 C C . ILE A 1 92 ? 2.677 13.827 3.409 1.00 76.88 92 ILE A C 1
ATOM 744 O O . ILE A 1 92 ? 3.130 13.536 2.304 1.00 76.88 92 ILE A O 1
ATOM 748 N N . LEU A 1 93 ? 3.410 13.750 4.525 1.00 79.62 93 LEU A N 1
ATOM 749 C CA . LEU A 1 93 ? 4.800 13.293 4.520 1.00 79.62 93 LEU A CA 1
ATOM 750 C C . LEU A 1 93 ? 4.916 11.847 4.015 1.00 79.62 93 LEU A C 1
ATOM 752 O O . LEU A 1 93 ? 5.798 11.556 3.215 1.00 79.62 93 LEU A O 1
ATOM 756 N N . ASN A 1 94 ? 4.023 10.952 4.441 1.00 80.06 94 ASN A N 1
ATOM 757 C CA . ASN A 1 94 ? 4.056 9.549 4.029 1.00 80.06 94 ASN A CA 1
ATOM 758 C C . ASN A 1 94 ? 3.789 9.392 2.522 1.00 80.06 94 ASN A C 1
ATOM 760 O O . ASN A 1 94 ? 4.536 8.696 1.837 1.00 80.06 94 ASN A O 1
ATOM 764 N N . ILE A 1 95 ? 2.807 10.130 1.987 1.00 81.00 95 ILE A N 1
ATOM 765 C CA . ILE A 1 95 ? 2.544 10.202 0.541 1.00 81.00 95 ILE A CA 1
ATOM 766 C C . ILE A 1 95 ? 3.785 10.711 -0.201 1.00 81.00 95 ILE A C 1
ATOM 768 O O . ILE A 1 95 ? 4.203 10.105 -1.184 1.00 81.00 95 ILE A O 1
ATOM 772 N N . PHE A 1 96 ? 4.405 11.791 0.281 1.00 83.88 96 PHE A N 1
ATOM 773 C CA . PHE A 1 96 ? 5.598 12.360 -0.345 1.00 83.88 96 PHE A CA 1
ATOM 774 C C . PHE A 1 96 ? 6.764 11.361 -0.395 1.00 83.88 96 PHE A C 1
ATOM 776 O O . PHE A 1 96 ? 7.390 11.187 -1.444 1.00 83.88 96 PHE A O 1
ATOM 783 N N . VAL A 1 97 ? 7.031 10.661 0.711 1.00 84.19 97 VAL A N 1
ATOM 784 C CA . VAL A 1 97 ? 8.076 9.629 0.773 1.00 84.19 97 VAL A CA 1
ATOM 785 C C . VAL A 1 97 ? 7.745 8.465 -0.166 1.00 84.19 97 VAL A C 1
ATOM 787 O O . VAL A 1 97 ? 8.609 8.053 -0.936 1.00 84.19 97 VAL A O 1
ATOM 790 N N . ALA A 1 98 ? 6.504 7.968 -0.169 1.00 84.44 98 ALA A N 1
ATOM 791 C CA . ALA A 1 98 ? 6.087 6.864 -1.036 1.00 84.44 98 ALA A CA 1
ATOM 792 C C . ALA A 1 98 ? 6.212 7.215 -2.529 1.00 84.44 98 ALA A C 1
ATOM 794 O O . ALA A 1 98 ? 6.730 6.412 -3.307 1.00 84.44 98 ALA A O 1
ATOM 795 N N . VAL A 1 99 ? 5.815 8.428 -2.928 1.00 86.19 99 VAL A N 1
ATOM 796 C CA . VAL A 1 99 ? 5.984 8.934 -4.301 1.00 86.19 99 VAL A CA 1
ATOM 797 C C . VAL A 1 99 ? 7.464 9.038 -4.665 1.00 86.19 99 VAL A C 1
ATOM 799 O O . VAL A 1 99 ? 7.867 8.563 -5.724 1.00 86.19 99 VAL A O 1
ATOM 802 N N . THR A 1 100 ? 8.289 9.592 -3.776 1.00 88.19 100 THR A N 1
ATOM 803 C CA . THR A 1 100 ? 9.735 9.736 -4.010 1.00 88.19 100 THR A CA 1
ATOM 804 C C . THR A 1 100 ? 10.401 8.374 -4.209 1.00 88.19 100 THR A C 1
ATOM 806 O O . THR A 1 100 ? 11.124 8.175 -5.183 1.00 88.19 100 THR A O 1
ATOM 809 N N . LEU A 1 101 ? 10.110 7.405 -3.336 1.00 88.19 101 LEU A N 1
ATOM 810 C CA . LEU A 1 101 ? 10.624 6.039 -3.455 1.00 88.19 101 LEU A CA 1
ATOM 811 C C . LEU A 1 101 ? 10.123 5.336 -4.723 1.00 88.19 101 LEU A C 1
ATOM 813 O O . LEU A 1 101 ? 10.888 4.607 -5.348 1.00 88.19 101 LEU A O 1
ATOM 817 N N . SER A 1 102 ? 8.877 5.586 -5.133 1.00 87.19 102 SE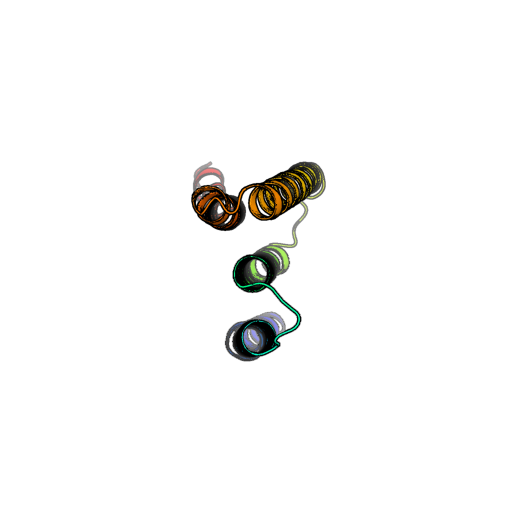R A N 1
ATOM 818 C CA . SER A 1 102 ? 8.299 5.035 -6.366 1.00 87.19 102 SER A CA 1
ATOM 819 C C . SER A 1 102 ? 9.015 5.555 -7.612 1.00 87.19 102 SER A C 1
ATOM 821 O O . SER A 1 102 ? 9.361 4.774 -8.496 1.00 87.19 102 SER A O 1
ATOM 823 N N . ILE A 1 103 ? 9.293 6.862 -7.667 1.00 87.94 103 ILE A N 1
ATOM 824 C CA . ILE A 1 103 ? 10.055 7.476 -8.763 1.00 87.94 103 ILE A CA 1
ATOM 825 C C . ILE A 1 103 ? 11.478 6.913 -8.792 1.00 87.94 103 ILE A C 1
ATOM 827 O O . ILE A 1 103 ? 11.939 6.462 -9.838 1.00 87.94 103 ILE A O 1
ATOM 831 N N . LEU A 1 104 ? 12.161 6.873 -7.643 1.00 88.31 104 LEU A N 1
ATOM 832 C CA . LEU A 1 104 ? 13.508 6.304 -7.545 1.00 88.31 104 LEU A CA 1
ATOM 833 C C . LEU A 1 104 ? 13.538 4.829 -7.965 1.00 88.31 104 LEU A C 1
ATOM 835 O O . LEU A 1 104 ? 14.491 4.395 -8.613 1.00 88.31 104 LEU A O 1
ATOM 839 N N . PHE A 1 105 ? 12.498 4.061 -7.637 1.00 90.75 105 PHE A N 1
ATOM 840 C CA . PHE A 1 105 ? 12.382 2.668 -8.049 1.00 90.75 105 PHE A CA 1
ATOM 841 C C . PHE A 1 105 ? 12.265 2.537 -9.569 1.00 90.75 105 PHE A C 1
ATOM 843 O O . PHE A 1 105 ? 12.968 1.720 -10.154 1.00 90.75 105 PHE A O 1
ATOM 850 N N . LEU A 1 106 ? 11.451 3.369 -10.225 1.00 88.06 106 LEU A N 1
ATOM 851 C CA . LEU A 1 106 ? 11.346 3.362 -11.689 1.00 88.06 106 LEU A CA 1
ATOM 852 C C . LEU A 1 106 ? 12.661 3.744 -12.379 1.00 88.06 106 LEU A C 1
ATOM 854 O O . LEU A 1 106 ? 12.941 3.238 -13.461 1.00 88.06 106 LEU A O 1
ATOM 858 N N . LEU A 1 107 ? 13.467 4.607 -11.757 1.00 88.06 107 LEU A N 1
ATOM 859 C CA . LEU A 1 107 ? 14.752 5.049 -12.307 1.00 88.06 107 LEU A CA 1
ATOM 860 C C . LEU A 1 107 ? 15.887 4.038 -12.104 1.00 88.06 107 LEU A C 1
ATOM 862 O O . LEU A 1 107 ? 16.820 4.007 -12.900 1.00 88.06 107 LEU A O 1
ATOM 866 N N . THR A 1 108 ? 15.842 3.242 -11.034 1.00 88.44 108 THR A N 1
ATOM 867 C CA . THR A 1 108 ? 16.979 2.398 -10.615 1.00 88.44 108 THR A CA 1
ATOM 868 C C . THR A 1 108 ? 16.685 0.902 -10.611 1.00 88.44 108 THR A C 1
ATOM 870 O O . THR A 1 108 ? 17.615 0.109 -10.491 1.00 88.44 108 THR A O 1
ATOM 873 N N . ALA A 1 109 ? 15.411 0.505 -10.688 1.00 85.06 109 ALA A N 1
ATOM 874 C CA . ALA A 1 109 ? 14.932 -0.868 -10.515 1.00 85.06 109 ALA A CA 1
ATOM 875 C C . ALA A 1 109 ? 15.395 -1.551 -9.205 1.00 85.06 109 ALA A C 1
ATOM 877 O O . ALA A 1 109 ? 15.369 -2.778 -9.085 1.00 85.06 109 ALA A O 1
ATOM 878 N N . ASN A 1 110 ? 15.801 -0.773 -8.195 1.00 88.38 110 ASN A N 1
ATOM 879 C CA . ASN A 1 110 ? 16.352 -1.299 -6.951 1.00 88.38 110 ASN A CA 1
ATOM 880 C C . ASN A 1 110 ? 15.248 -1.811 -6.008 1.00 88.38 110 ASN A C 1
ATOM 882 O O . ASN A 1 110 ? 14.483 -1.030 -5.445 1.00 88.38 110 ASN A O 1
ATOM 886 N N . GLN A 1 111 ? 15.210 -3.123 -5.760 1.00 86.44 111 GLN A N 1
ATOM 887 C CA . GLN A 1 111 ? 14.190 -3.755 -4.913 1.00 86.44 111 GLN A CA 1
ATOM 888 C C . GLN A 1 111 ? 14.200 -3.299 -3.443 1.00 86.44 111 GLN A C 1
ATOM 890 O O . GLN A 1 111 ? 13.177 -3.391 -2.766 1.00 86.44 111 GLN A O 1
ATOM 895 N N . TRP A 1 112 ? 15.297 -2.726 -2.945 1.00 88.31 112 TRP A N 1
ATOM 896 C CA . TRP A 1 112 ? 15.319 -2.129 -1.607 1.00 88.31 112 TRP A CA 1
ATOM 897 C C . TRP A 1 112 ? 14.388 -0.917 -1.488 1.00 88.31 112 TRP A C 1
ATOM 899 O O . TRP A 1 112 ? 13.863 -0.643 -0.410 1.00 88.31 112 TRP A O 1
ATOM 909 N N . LEU A 1 113 ? 14.116 -0.223 -2.596 1.00 86.44 113 LEU A N 1
ATOM 910 C CA . LEU A 1 113 ? 13.162 0.885 -2.622 1.00 86.44 113 LEU A CA 1
ATOM 911 C C . LEU A 1 113 ? 11.717 0.386 -2.485 1.00 86.44 113 LEU A C 1
ATOM 913 O O . LEU A 1 113 ? 10.927 1.018 -1.789 1.00 86.44 113 LEU A O 1
ATOM 917 N N . LEU A 1 114 ? 11.395 -0.782 -3.054 1.00 85.75 114 LEU A N 1
ATOM 918 C CA . LEU A 1 114 ? 10.118 -1.476 -2.833 1.00 85.75 114 LEU A CA 1
ATOM 919 C C . LEU A 1 114 ? 9.938 -1.860 -1.362 1.00 85.75 114 LEU A C 1
ATOM 921 O O . LEU A 1 114 ? 8.890 -1.586 -0.779 1.00 85.75 114 LEU A O 1
ATOM 925 N N . ALA A 1 115 ? 10.977 -2.428 -0.741 1.00 85.50 115 ALA A N 1
ATOM 926 C CA . ALA A 1 115 ? 10.968 -2.712 0.693 1.00 85.50 115 ALA A CA 1
ATOM 927 C C . ALA A 1 115 ? 10.757 -1.429 1.520 1.00 85.50 115 ALA A C 1
ATOM 929 O O . ALA A 1 115 ? 9.999 -1.439 2.488 1.00 85.50 115 ALA A O 1
ATOM 930 N N . GLY A 1 116 ? 11.350 -0.309 1.095 1.00 86.00 116 GLY A N 1
ATOM 931 C CA . GLY A 1 116 ? 11.110 1.014 1.670 1.00 86.00 116 GLY A CA 1
ATOM 932 C C . GLY A 1 116 ? 9.646 1.459 1.582 1.00 86.00 116 GLY A C 1
ATOM 933 O O . GLY A 1 116 ? 9.087 1.880 2.590 1.00 86.00 116 GLY A O 1
ATOM 934 N N . ILE A 1 117 ? 8.998 1.315 0.420 1.00 85.19 117 ILE A N 1
ATOM 935 C CA . ILE A 1 117 ? 7.568 1.640 0.228 1.00 85.19 117 ILE A CA 1
ATOM 936 C C . ILE A 1 117 ? 6.678 0.766 1.129 1.00 85.19 117 ILE A C 1
ATOM 938 O O . ILE A 1 117 ? 5.719 1.245 1.733 1.00 85.19 117 ILE A O 1
ATOM 942 N N . ILE A 1 118 ? 7.000 -0.520 1.269 1.00 84.50 118 ILE A N 1
ATOM 943 C CA . ILE A 1 118 ? 6.263 -1.418 2.169 1.00 84.50 118 ILE A CA 1
ATOM 944 C C . ILE A 1 118 ? 6.473 -1.002 3.633 1.00 84.50 118 ILE A C 1
ATOM 946 O O . ILE A 1 118 ? 5.520 -0.959 4.414 1.00 84.50 118 ILE A O 1
ATOM 950 N N . ALA A 1 119 ? 7.703 -0.646 4.008 1.00 84.44 119 ALA A N 1
ATOM 951 C CA . ALA A 1 119 ? 8.030 -0.198 5.355 1.00 84.44 119 ALA A CA 1
ATOM 952 C C . ALA A 1 119 ? 7.314 1.111 5.723 1.00 84.44 119 ALA A C 1
ATOM 954 O O . ALA A 1 119 ? 6.861 1.244 6.860 1.00 84.44 119 ALA A O 1
ATOM 955 N N . THR A 1 120 ? 7.140 2.053 4.788 1.00 83.06 120 THR A N 1
ATOM 956 C CA . THR A 1 120 ? 6.371 3.282 5.052 1.00 83.06 120 THR A CA 1
ATOM 957 C C . THR A 1 120 ? 4.887 2.999 5.272 1.00 83.06 120 THR A C 1
ATOM 959 O O . THR A 1 120 ? 4.276 3.629 6.141 1.00 83.06 120 THR A O 1
ATOM 962 N N . ALA A 1 121 ? 4.323 2.004 4.576 1.00 76.94 121 ALA A N 1
ATOM 963 C CA . ALA A 1 121 ? 2.976 1.494 4.840 1.00 76.94 121 ALA A CA 1
ATOM 964 C C . ALA A 1 121 ? 2.892 0.890 6.247 1.00 76.94 121 ALA A C 1
ATOM 966 O O . ALA A 1 121 ? 2.060 1.296 7.059 1.00 76.94 121 ALA A O 1
ATOM 967 N N . GLY A 1 122 ? 3.792 -0.047 6.563 1.00 77.00 122 GLY A N 1
ATOM 968 C CA . GLY A 1 122 ? 3.871 -0.696 7.872 1.00 77.00 122 GLY A CA 1
ATOM 969 C C . GLY A 1 122 ? 3.978 0.316 9.014 1.00 77.00 122 GLY A C 1
ATOM 970 O O . GLY A 1 122 ? 3.235 0.238 9.995 1.00 77.00 122 GLY A O 1
ATOM 971 N N . TRP A 1 123 ? 4.837 1.322 8.841 1.00 76.44 123 TRP A N 1
ATOM 972 C CA . TRP A 1 123 ? 5.003 2.423 9.781 1.00 76.44 123 TRP A CA 1
ATOM 973 C C . TRP A 1 123 ? 3.735 3.268 9.930 1.00 76.44 123 TRP A C 1
ATOM 975 O O . TRP A 1 123 ? 3.363 3.595 11.056 1.00 76.44 123 TRP A O 1
ATOM 985 N N . GLN A 1 124 ? 3.029 3.574 8.836 1.00 73.62 124 GLN A N 1
ATOM 986 C CA . GLN A 1 124 ? 1.761 4.306 8.892 1.00 73.62 124 GLN A CA 1
ATOM 987 C C . GLN A 1 124 ? 0.730 3.568 9.751 1.00 73.62 124 GLN A C 1
ATOM 989 O O . GLN A 1 124 ? 0.192 4.161 10.682 1.00 73.62 124 GLN A O 1
ATOM 994 N N . LYS A 1 125 ? 0.522 2.263 9.524 1.00 70.62 125 LYS A N 1
ATOM 995 C CA . LYS A 1 125 ? -0.423 1.467 10.334 1.00 70.62 125 LYS A CA 1
ATOM 996 C C . LYS A 1 125 ? 0.005 1.371 11.789 1.00 70.62 125 LYS A C 1
ATOM 998 O O . LYS A 1 125 ? -0.837 1.423 12.681 1.00 70.62 125 LYS A O 1
ATOM 1003 N N . TYR A 1 126 ? 1.303 1.248 12.053 1.00 70.81 126 TYR A N 1
ATOM 1004 C CA . TYR A 1 126 ? 1.817 1.267 13.418 1.00 70.81 126 TYR A CA 1
ATOM 1005 C C . TYR A 1 126 ? 1.522 2.597 14.126 1.00 70.81 126 TYR A C 1
ATOM 1007 O O . TYR A 1 126 ? 1.103 2.599 15.286 1.00 70.81 126 TYR A O 1
ATOM 1015 N N . MET A 1 127 ? 1.708 3.723 13.436 1.00 67.31 127 MET A N 1
ATOM 1016 C CA . MET A 1 127 ? 1.412 5.047 13.981 1.00 67.31 127 MET A CA 1
ATOM 1017 C C . MET A 1 127 ? -0.096 5.254 14.156 1.00 67.31 127 MET A C 1
ATOM 1019 O O . MET A 1 127 ? -0.510 5.705 15.223 1.00 67.31 127 MET A O 1
ATOM 1023 N N . ASP A 1 128 ? -0.920 4.844 13.189 1.00 63.88 128 ASP A N 1
ATOM 1024 C CA . ASP A 1 128 ? -2.384 4.903 13.281 1.00 63.88 128 ASP A CA 1
ATOM 1025 C C . ASP A 1 128 ? -2.906 4.037 14.446 1.00 63.88 128 ASP A C 1
ATOM 1027 O O . ASP A 1 128 ? -3.727 4.490 15.243 1.00 63.88 128 ASP A O 1
ATOM 1031 N N . GLY A 1 129 ? -2.347 2.838 14.644 1.00 59.06 129 GLY A N 1
ATOM 1032 C CA . GLY A 1 129 ? -2.681 1.950 15.764 1.00 59.06 129 GLY A CA 1
ATOM 1033 C C . GLY A 1 129 ? -2.224 2.447 17.144 1.00 59.06 129 GLY A C 1
ATOM 1034 O O . GLY A 1 129 ? -2.740 1.996 18.166 1.00 59.06 129 GLY A O 1
ATOM 1035 N N . ARG A 1 130 ? -1.278 3.394 17.214 1.00 56.44 130 ARG A N 1
ATOM 1036 C CA . ARG A 1 130 ? -0.811 4.003 18.476 1.00 56.44 130 ARG A CA 1
ATOM 1037 C C . ARG A 1 130 ? -1.566 5.267 18.877 1.00 56.44 130 ARG A C 1
ATOM 1039 O O . ARG A 1 130 ? -1.318 5.807 19.955 1.00 56.44 130 ARG A O 1
ATOM 1046 N N . ILE A 1 131 ? -2.500 5.734 18.056 1.00 52.91 131 ILE A N 1
ATOM 1047 C CA . IL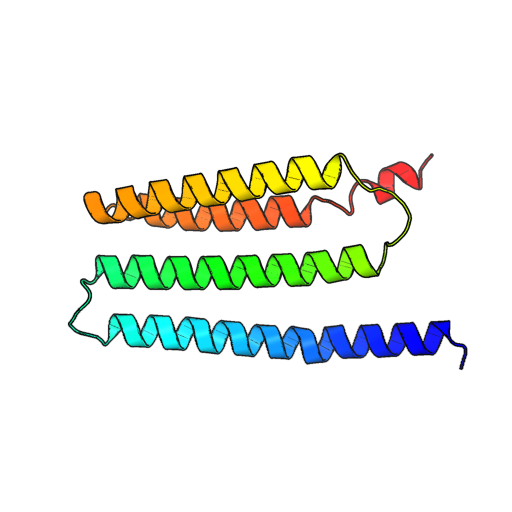E A 1 131 ? -3.232 6.977 18.265 1.00 52.91 131 ILE A CA 1
ATOM 1048 C C . ILE A 1 131 ? -4.746 6.638 18.438 1.00 52.91 131 ILE A C 1
ATOM 1050 O O . ILE A 1 131 ? -5.481 6.989 17.526 1.00 52.91 131 ILE A O 1
ATOM 1054 N N . PRO A 1 132 ? -5.320 6.126 19.576 1.00 51.81 132 PRO A N 1
ATOM 1055 C CA . PRO A 1 132 ? -4.791 5.579 20.852 1.00 51.81 132 PRO A CA 1
ATOM 1056 C C . PRO A 1 132 ? -5.387 4.189 21.285 1.00 51.81 132 PRO A C 1
ATOM 1058 O O . PRO A 1 132 ? -6.490 3.830 20.886 1.00 51.81 132 PRO A O 1
ATOM 1061 N N . PRO A 1 133 ? -4.709 3.428 22.175 1.00 45.66 133 PRO A N 1
ATOM 1062 C CA . PRO A 1 133 ? -5.357 3.051 23.456 1.00 45.66 133 PRO A CA 1
ATOM 1063 C C . PRO A 1 133 ? -4.507 3.356 24.707 1.00 45.66 133 PRO A C 1
ATOM 1065 O O . PRO A 1 133 ? -4.997 3.340 25.828 1.00 45.66 133 PRO A O 1
ATOM 1068 N N . ARG A 1 134 ? -3.222 3.704 24.560 1.00 41.81 134 ARG A N 1
ATOM 1069 C CA . ARG A 1 134 ? -2.303 3.859 25.715 1.00 41.81 134 ARG A CA 1
ATOM 1070 C C . ARG A 1 134 ? -2.490 5.138 26.545 1.00 41.81 134 ARG A C 1
ATOM 1072 O O . ARG A 1 134 ? -1.853 5.287 27.581 1.00 41.81 134 ARG A O 1
ATOM 1079 N N . LEU A 1 135 ? -3.337 6.062 26.090 1.00 42.69 135 LEU A N 1
ATOM 1080 C CA . LEU A 1 135 ? -3.694 7.287 26.822 1.00 42.69 135 LEU A CA 1
ATOM 1081 C C . LEU A 1 135 ? -4.963 7.127 27.673 1.00 42.69 135 LEU A C 1
ATOM 1083 O O . LEU A 1 135 ? -5.205 7.970 28.529 1.00 42.69 135 LEU A O 1
ATOM 1087 N N . GLU A 1 136 ? -5.753 6.070 27.462 1.00 46.34 136 GLU A N 1
ATOM 1088 C CA . GLU A 1 136 ? -6.901 5.749 28.323 1.00 46.34 136 GLU A CA 1
ATOM 1089 C C . GLU A 1 136 ? -6.420 5.130 29.641 1.00 46.34 136 GLU A C 1
ATOM 1091 O O . GLU A 1 136 ? -6.795 5.614 30.702 1.00 46.34 136 GLU A O 1
ATOM 1096 N N . GLU A 1 137 ? -5.436 4.222 29.609 1.00 43.06 137 GLU A N 1
ATOM 1097 C CA . GLU A 1 137 ? -4.841 3.656 30.837 1.00 43.06 137 GLU A CA 1
ATOM 1098 C C . GLU A 1 137 ? -4.146 4.694 31.737 1.00 43.06 137 GLU A C 1
ATOM 1100 O O . GLU A 1 137 ? -4.018 4.488 32.944 1.00 43.06 137 GLU A O 1
ATOM 1105 N N . THR A 1 138 ? -3.685 5.818 31.178 1.00 41.56 138 THR A N 1
ATOM 1106 C CA . THR A 1 138 ? -3.053 6.900 31.957 1.00 41.56 138 THR A CA 1
ATOM 1107 C C . THR A 1 138 ? -4.034 7.970 32.432 1.00 41.56 138 THR A C 1
ATOM 1109 O O . THR A 1 138 ? -3.693 8.716 33.348 1.00 41.56 138 THR A O 1
ATOM 1112 N N . LEU A 1 139 ? -5.228 8.056 31.837 1.00 44.44 139 LEU A N 1
ATOM 1113 C CA . LEU A 1 139 ? -6.275 9.003 32.234 1.00 44.44 139 LEU A CA 1
ATOM 1114 C C . LEU A 1 139 ? -7.344 8.368 33.133 1.00 44.44 139 LEU A C 1
ATOM 1116 O O . LEU A 1 139 ? -8.015 9.106 33.835 1.00 44.44 139 LEU A O 1
ATOM 1120 N N . GLU A 1 140 ? -7.472 7.039 33.163 1.00 44.59 140 GLU A N 1
ATOM 1121 C CA . GLU A 1 140 ? -8.303 6.320 34.147 1.00 44.59 140 GLU A CA 1
ATOM 1122 C C . GLU A 1 140 ? -7.571 6.043 35.476 1.00 44.59 140 GLU A C 1
ATOM 1124 O O . GLU A 1 140 ? -8.187 5.618 36.450 1.00 44.59 140 GLU A O 1
ATOM 1129 N N . ARG A 1 141 ? -6.253 6.290 35.543 1.00 44.16 141 ARG A N 1
ATOM 1130 C CA . ARG A 1 141 ? -5.436 6.165 36.770 1.00 44.16 141 ARG A CA 1
ATOM 1131 C C . ARG A 1 141 ? -5.116 7.500 37.461 1.00 44.16 141 ARG A C 1
ATOM 1133 O O . ARG A 1 141 ? -4.254 7.528 38.339 1.00 44.16 141 ARG A O 1
ATOM 1140 N N . LYS A 1 142 ? -5.771 8.596 37.081 1.00 35.16 142 LYS A N 1
ATOM 1141 C CA . LYS A 1 142 ? -5.706 9.892 37.774 1.00 35.16 142 LYS A CA 1
ATOM 1142 C C . LYS A 1 142 ? -7.106 10.412 38.036 1.00 35.16 142 LYS A C 1
ATOM 1144 O O . LYS A 1 142 ? -7.254 11.093 39.069 1.00 35.16 142 LYS A O 1
#

Secondary structure (DSSP, 8-state):
--HHHHHHHHHHHIIIIIIHHHHHHHHHHHHHHHHHHHH-TTS-HHHHHHHHHHHHHHHHHHHHHHHHHHHHHHT-SS--SHHHHHHHHHHHHHHHHHHHHHHHHHHH--HHHHHHHHHHHHHHHHHHHTSSSTTHHHHS--

pLDDT: mean 70.85, std 14.65, range [35.16, 90.75]

Foldseek 3Di:
DDPVVVVVVVLVCCVPPVLVVVLVVLVVVLVVVLVVQVVDPVDDPLRSLLSSLVSVLVSLVVNLVVVLVSVCVVPPDDPDDPVVVVLVVLVVVLVVLLVVLSVVCVVPVDCVSSVVNVVSSVVNSVVSPVPDDVVVVVVVVD

Radius of gyration: 19.1 Å; chains: 1; bounding box: 52×30×60 Å